Protein AF-A0A7S1JM55-F1 (afdb_monomer)

Organism: NCBI:txid1169539

Mean predicted aligned error: 9.88 Å

Nearest PDB structures (foldseek):
  7sol-assembly1_A  TM=9.385E-01  e=1.510E-07  Homo sapiens
  7pvn-assembly1_A  TM=9.687E-01  e=4.781E-07  Homo sapiens
  7pvn-assembly2_B  TM=9.391E-01  e=7.684E-07  Homo sapiens
  7pyv-assembly1_A  TM=9.071E-01  e=3.183E-07  Homo sapiens
  7pyv-assembly2_B  TM=9.071E-01  e=3.901E-07  Homo sapiens

pLDDT: mean 70.15, std 18.47, range [30.55, 93.19]

Radius of gyration: 14.97 Å; Cα contacts (8 Å, |Δi|>4): 165; chains: 1; bounding box: 36×29×42 Å

Secondary structure (DSSP, 8-state):
-------------SSS---PEEEEE--PBP-TTGGGT-TT--GGGTTSBHHHHHHHHHHHH-TT-EEEEE---SSGGGTTTS-HHHHHH-S-------SHHHHHHH--

InterPro domains:
  IPR000011 Ubiquitin/SUMO-activating enzyme E1-like [PR01849] (20-43)
  IPR000011 Ubiquitin/SUMO-activating enzyme E1-like [PR01849] (67-92)
  IPR000594 THIF-type NAD/FAD binding fold [PF00899] (20-107)
  IPR035985 Ubiquitin-activating enzyme-like [SSF69572] (20-107)
  IPR045886 ThiF/MoeB/HesA family [PTHR10953] (20-107)

Foldseek 3Di:
DFKDAADPPPDDDDDDDPADATETEAQDFDDPVCVVPPVQDDPVRGRPTPQVSNVVSVCVVPVSHHYHYYNDQPDPVCCVVCPPVNVVVGPDIDGPDPDPVSVVVVVD

Solvent-accessible surface area (backbone atoms only — not comparable to full-atom values): 6490 Å² total; per-residue (Å²): 81,46,44,25,54,29,72,60,74,76,88,69,82,87,81,80,87,70,70,39,62,27,41,35,30,22,62,49,55,34,48,78,79,46,52,83,78,41,84,79,57,53,83,89,44,52,71,37,45,44,20,53,50,48,44,52,50,51,31,73,77,36,74,76,56,43,65,48,58,39,63,55,65,89,48,85,93,33,36,90,77,61,31,72,69,53,58,71,68,47,81,41,76,42,76,70,48,89,46,71,72,64,48,57,66,76,76,107

Structure (mmCIF, N/CA/C/O backbone):
data_AF-A0A7S1JM55-F1
#
_entry.id   AF-A0A7S1JM55-F1
#
loop_
_atom_site.group_PDB
_atom_site.id
_atom_site.type_symbol
_atom_site.label_atom_id
_atom_site.label_alt_id
_atom_site.label_comp_id
_atom_site.label_asym_id
_atom_site.label_entity_id
_atom_site.label_seq_id
_atom_site.pdbx_PDB_ins_code
_atom_site.Cartn_x
_atom_site.Cartn_y
_atom_site.Cartn_z
_atom_site.occupancy
_atom_site.B_iso_or_equiv
_atom_site.auth_seq_id
_atom_site.auth_comp_id
_atom_site.auth_asym_id
_atom_site.auth_atom_id
_atom_site.pdbx_PDB_model_num
ATOM 1 N N . MET A 1 1 ? 4.598 8.250 1.469 1.00 38.66 1 MET A N 1
ATOM 2 C CA . MET A 1 1 ? 4.663 6.941 0.775 1.00 38.66 1 MET A CA 1
ATOM 3 C C . MET A 1 1 ? 3.525 6.778 -0.203 1.00 38.66 1 MET A C 1
ATOM 5 O O . MET A 1 1 ? 2.557 7.519 -0.122 1.00 38.66 1 MET A O 1
ATOM 9 N N . GLY A 1 2 ? 3.672 5.888 -1.172 1.00 43.06 2 GLY A N 1
ATOM 10 C CA . GLY A 1 2 ? 2.657 5.691 -2.187 1.00 43.06 2 GLY A CA 1
ATOM 11 C C . GLY A 1 2 ? 3.293 5.203 -3.460 1.00 43.06 2 GLY A C 1
ATOM 12 O O . GLY A 1 2 ? 4.011 5.957 -4.102 1.00 43.06 2 GLY A O 1
ATOM 13 N N . VAL A 1 3 ? 2.987 3.964 -3.822 1.00 38.34 3 VAL A N 1
ATOM 14 C CA . VAL A 1 3 ? 3.097 3.533 -5.208 1.00 38.34 3 VAL A CA 1
ATOM 15 C C . VAL A 1 3 ? 1.863 2.726 -5.555 1.00 38.34 3 VAL A C 1
ATOM 17 O O . VAL A 1 3 ? 1.582 1.705 -4.936 1.00 38.34 3 VAL A O 1
ATOM 20 N N . GLY A 1 4 ? 1.154 3.218 -6.571 1.00 38.22 4 GLY A N 1
ATOM 21 C CA . GLY A 1 4 ? 0.908 2.381 -7.739 1.00 38.22 4 GLY A CA 1
ATOM 22 C C . GLY A 1 4 ? -0.387 1.589 -7.784 1.00 38.22 4 GLY A C 1
ATOM 23 O O . GLY A 1 4 ? -0.363 0.390 -8.046 1.00 38.22 4 GLY A O 1
ATOM 24 N N . GLY A 1 5 ? -1.533 2.259 -7.669 1.00 34.56 5 GLY A N 1
ATOM 25 C CA . GLY A 1 5 ? -2.795 1.670 -8.111 1.00 34.56 5 GLY A CA 1
ATOM 26 C C . GLY A 1 5 ? -2.760 1.316 -9.603 1.00 34.56 5 GLY A C 1
ATOM 27 O O . GLY A 1 5 ? -2.862 2.194 -10.449 1.00 34.56 5 GLY A O 1
ATOM 28 N N . GLN A 1 6 ? -2.661 0.033 -9.942 1.00 35.16 6 GLN A N 1
ATOM 29 C CA . GLN A 1 6 ? -2.969 -0.478 -11.278 1.00 35.16 6 GLN A CA 1
ATOM 30 C C . GLN A 1 6 ? -4.480 -0.613 -11.462 1.00 35.16 6 GLN A C 1
ATOM 32 O O . GLN A 1 6 ? -5.107 -1.496 -10.876 1.00 35.16 6 GLN A O 1
ATOM 37 N N . VAL A 1 7 ? -5.060 0.165 -12.374 1.00 34.94 7 VAL A N 1
ATOM 38 C CA . VAL A 1 7 ? -6.372 -0.156 -12.951 1.00 34.94 7 VAL A CA 1
ATOM 39 C C . VAL A 1 7 ? -6.182 -0.482 -14.426 1.00 34.94 7 VAL A C 1
ATOM 41 O O . VAL A 1 7 ? -6.233 0.390 -15.290 1.00 34.94 7 VAL A O 1
ATOM 44 N N . LYS A 1 8 ? -6.016 -1.771 -14.756 1.00 33.50 8 LYS A N 1
ATOM 45 C CA . LYS A 1 8 ? -6.127 -2.235 -16.147 1.00 33.50 8 LYS A CA 1
ATOM 46 C C . LYS A 1 8 ? -7.600 -2.337 -16.542 1.00 33.50 8 LYS A C 1
ATOM 48 O O . LYS A 1 8 ? -8.144 -3.415 -16.744 1.00 33.50 8 LYS A O 1
ATOM 53 N N . GLY A 1 9 ? -8.250 -1.191 -16.691 1.00 31.42 9 GLY A N 1
ATOM 54 C CA . GLY A 1 9 ? -9.552 -1.082 -17.335 1.00 31.42 9 GLY A CA 1
ATOM 55 C C . GLY A 1 9 ? -9.399 -0.990 -18.850 1.00 31.42 9 GLY A C 1
ATOM 56 O O . GLY A 1 9 ? -9.786 0.022 -19.430 1.00 31.42 9 GLY A O 1
ATOM 57 N N . LYS A 1 10 ? -8.850 -2.011 -19.533 1.00 30.55 10 LYS A N 1
ATOM 58 C CA . LYS A 1 10 ? -9.032 -2.065 -20.994 1.00 30.55 10 LYS A CA 1
ATOM 59 C C . LYS A 1 10 ? -10.503 -2.374 -21.255 1.00 30.55 10 LYS A C 1
ATOM 61 O O . LYS A 1 10 ? -10.915 -3.529 -21.298 1.00 30.55 10 LYS A O 1
ATOM 66 N N . ARG A 1 11 ? -11.302 -1.320 -21.447 1.00 41.81 11 ARG A N 1
ATOM 67 C CA . ARG A 1 11 ? -12.593 -1.419 -22.126 1.00 41.81 11 ARG A CA 1
ATOM 68 C C . ARG A 1 11 ? -12.358 -2.097 -23.475 1.00 41.81 11 ARG A C 1
ATOM 70 O O . ARG A 1 11 ? -11.890 -1.462 -24.415 1.00 41.81 11 ARG A O 1
ATOM 77 N N . LYS A 1 12 ? -12.731 -3.370 -23.587 1.00 32.25 12 LYS A N 1
ATOM 78 C CA . LYS A 1 12 ? -13.326 -3.894 -24.816 1.00 32.25 12 LYS A CA 1
ATOM 79 C C . LYS A 1 12 ? -14.124 -5.160 -24.525 1.00 32.25 12 LYS A C 1
ATOM 81 O O . LYS A 1 12 ? -13.559 -6.189 -24.202 1.00 32.25 12 LYS A O 1
ATOM 86 N N . SER A 1 13 ? -15.442 -5.018 -24.686 1.00 37.28 13 SER A N 1
ATOM 87 C CA . SER A 1 13 ? -16.343 -6.003 -25.290 1.00 37.28 13 SER A CA 1
ATOM 88 C C . SER A 1 13 ? -16.254 -7.453 -24.789 1.00 37.28 13 SER A C 1
ATOM 90 O O . SER A 1 13 ? -15.384 -8.197 -25.217 1.00 37.28 13 SER A O 1
ATOM 92 N N . ARG A 1 14 ? -17.297 -7.872 -24.056 1.00 42.16 14 ARG A N 1
ATOM 93 C CA . ARG A 1 14 ? -17.815 -9.253 -23.975 1.00 42.16 14 ARG A CA 1
ATOM 94 C C . ARG A 1 14 ? -16.790 -10.346 -23.613 1.00 42.16 14 ARG A C 1
ATOM 96 O O . ARG A 1 14 ? -16.173 -10.939 -24.487 1.00 42.16 14 ARG A O 1
ATOM 103 N N . GLY A 1 15 ? -16.782 -10.732 -22.335 1.00 40.12 15 GLY A N 1
ATOM 104 C CA . GLY A 1 15 ? -16.355 -12.068 -21.900 1.00 40.12 15 GLY A CA 1
ATOM 105 C C . GLY A 1 15 ? -15.119 -12.096 -20.998 1.00 40.12 15 GLY A C 1
ATOM 106 O O . GLY A 1 15 ? -14.028 -11.769 -21.438 1.00 40.12 15 GLY A O 1
ATOM 107 N N . LYS A 1 16 ? -15.330 -12.587 -19.767 1.00 36.28 16 LYS A N 1
ATOM 108 C CA . LYS A 1 16 ? -14.353 -12.982 -18.729 1.00 36.28 16 LYS A CA 1
ATOM 109 C C . LYS A 1 16 ? -13.488 -11.858 -18.129 1.00 36.28 16 LYS A C 1
ATOM 111 O O . LYS A 1 16 ? -12.747 -11.154 -18.804 1.00 36.28 16 LYS A O 1
ATOM 116 N N . SER A 1 17 ? -13.628 -11.709 -16.812 1.00 40.00 17 SER A N 1
ATOM 117 C CA . SER A 1 17 ? -12.994 -10.717 -15.944 1.00 40.00 17 SER A CA 1
ATOM 118 C C . SER A 1 17 ? -11.468 -10.769 -16.039 1.00 40.00 17 SER A C 1
ATOM 120 O O . SER A 1 17 ? -10.818 -11.715 -15.607 1.00 40.00 17 SER A O 1
ATOM 122 N N . ASN A 1 18 ? -10.880 -9.714 -16.595 1.00 44.59 18 ASN A N 1
ATOM 123 C CA . ASN A 1 18 ? -9.442 -9.488 -16.547 1.00 44.59 18 ASN A CA 1
ATOM 124 C C . ASN A 1 18 ? -9.152 -8.697 -15.261 1.00 44.59 18 ASN A C 1
ATOM 126 O O . ASN A 1 18 ? -9.069 -7.470 -15.287 1.00 44.59 18 ASN A O 1
ATOM 130 N N . THR A 1 19 ? -9.134 -9.376 -14.110 1.00 57.78 19 THR A N 1
ATOM 131 C CA . THR A 1 19 ? -8.910 -8.738 -12.801 1.00 57.78 19 THR A CA 1
ATOM 132 C C . THR A 1 19 ? -7.510 -8.122 -12.768 1.00 57.78 19 THR A C 1
ATOM 134 O O . THR A 1 19 ? -6.515 -8.849 -12.799 1.00 57.78 19 THR A O 1
ATOM 137 N N . GLY A 1 20 ? -7.426 -6.789 -12.747 1.00 66.06 20 GLY A N 1
ATOM 138 C CA . GLY A 1 20 ? -6.164 -6.064 -12.587 1.00 66.06 20 GLY A CA 1
ATOM 139 C C . GLY A 1 20 ? -5.490 -6.387 -11.248 1.00 66.06 20 GLY A C 1
ATOM 140 O O . GLY A 1 20 ? -6.168 -6.674 -10.263 1.00 66.06 20 GLY A O 1
ATOM 141 N N . ARG A 1 21 ? -4.154 -6.368 -11.231 1.00 78.25 21 ARG A N 1
ATOM 142 C CA . ARG A 1 21 ? -3.314 -6.552 -10.037 1.00 78.25 21 ARG A CA 1
ATOM 143 C C . ARG A 1 21 ? -2.939 -5.186 -9.497 1.00 78.25 21 ARG A C 1
ATOM 145 O O . ARG A 1 21 ? -2.228 -4.495 -10.203 1.00 78.25 21 ARG A O 1
ATOM 152 N N . VAL A 1 22 ? -3.364 -4.833 -8.291 1.00 80.75 22 VAL A N 1
ATOM 153 C CA . VAL A 1 22 ? -2.981 -3.605 -7.583 1.00 80.75 22 VAL A CA 1
ATOM 154 C C . VAL A 1 22 ? -1.747 -3.883 -6.736 1.00 80.75 22 VAL A C 1
ATOM 156 O O . VAL A 1 22 ? -1.712 -4.873 -6.009 1.00 80.75 22 VAL A O 1
ATOM 159 N N . VAL A 1 23 ? -0.752 -3.005 -6.805 1.00 83.12 23 VAL A N 1
ATOM 160 C CA . VAL A 1 23 ? 0.391 -3.032 -5.893 1.00 83.12 23 VAL A CA 1
ATOM 161 C C . VAL A 1 23 ? 0.265 -1.829 -4.975 1.00 83.12 23 VAL A C 1
ATOM 163 O O . VAL A 1 23 ? -0.097 -0.745 -5.420 1.00 83.12 23 VAL A O 1
ATOM 166 N N . LEU A 1 24 ? 0.488 -2.035 -3.686 1.00 80.44 24 LEU A N 1
ATOM 167 C CA . LEU A 1 24 ? 0.442 -0.989 -2.682 1.00 80.44 24 LEU A CA 1
ATOM 168 C C . LEU A 1 24 ? 1.703 -1.092 -1.838 1.00 80.44 24 LEU A C 1
ATOM 170 O O . LEU A 1 24 ? 2.022 -2.169 -1.351 1.00 80.44 24 LEU A O 1
ATOM 174 N N . THR A 1 25 ? 2.406 0.015 -1.634 1.00 81.19 25 THR A N 1
ATOM 175 C CA . THR A 1 25 ? 3.574 0.023 -0.753 1.00 81.19 25 THR A CA 1
ATOM 176 C C . THR A 1 25 ? 3.552 1.211 0.191 1.00 81.19 25 THR A C 1
ATOM 178 O O . THR A 1 25 ? 3.296 2.346 -0.224 1.00 81.19 25 THR A O 1
ATOM 181 N N . ASP A 1 26 ? 3.782 0.922 1.468 1.00 80.12 26 ASP A N 1
ATOM 182 C CA . ASP A 1 26 ? 3.817 1.885 2.563 1.00 80.12 26 ASP A CA 1
ATOM 183 C C . ASP A 1 26 ? 4.623 1.271 3.723 1.00 80.12 26 ASP A C 1
ATOM 185 O O . ASP A 1 26 ? 4.295 0.180 4.183 1.00 80.12 26 ASP A O 1
ATOM 189 N N . MET A 1 27 ? 5.703 1.938 4.135 1.00 79.94 27 MET A N 1
ATOM 190 C CA . MET A 1 27 ? 6.575 1.561 5.258 1.00 79.94 27 MET A CA 1
ATOM 191 C C . MET A 1 27 ? 6.051 2.032 6.626 1.00 79.94 27 MET A C 1
ATOM 193 O O . MET A 1 27 ? 6.635 1.658 7.640 1.00 79.94 27 MET A O 1
ATOM 197 N N . ASP A 1 28 ? 4.983 2.836 6.695 1.00 83.50 28 ASP A N 1
ATOM 198 C CA . ASP A 1 28 ? 4.456 3.283 7.983 1.00 83.50 28 ASP A CA 1
ATOM 199 C C . ASP A 1 28 ? 3.482 2.274 8.590 1.00 83.50 28 ASP A C 1
ATOM 201 O O . ASP A 1 28 ? 2.641 1.647 7.929 1.00 83.50 28 ASP A O 1
ATOM 205 N N . CYS A 1 29 ? 3.499 2.242 9.918 1.00 87.88 29 CYS A N 1
ATOM 206 C CA . CYS A 1 29 ? 2.422 1.674 10.706 1.00 87.88 29 CYS A CA 1
ATOM 207 C C . CYS A 1 29 ? 1.278 2.680 10.897 1.00 87.88 29 CYS A C 1
ATOM 209 O O . CYS A 1 29 ? 1.453 3.897 10.849 1.00 87.88 29 CYS A O 1
ATOM 211 N N . ILE A 1 30 ? 0.079 2.160 11.133 1.00 87.50 30 ILE A N 1
ATOM 212 C CA . ILE A 1 30 ? -1.110 2.954 11.428 1.00 87.50 30 ILE A CA 1
ATOM 213 C C . ILE A 1 30 ? -0.976 3.564 12.817 1.00 87.50 30 ILE A C 1
ATOM 215 O O . ILE A 1 30 ? -0.790 2.860 13.811 1.00 87.50 30 ILE A O 1
ATOM 219 N N . GLU A 1 31 ? -1.172 4.873 12.895 1.00 86.56 31 GLU A N 1
ATOM 220 C CA . GLU A 1 31 ? -1.225 5.615 14.144 1.00 86.56 31 GLU A CA 1
ATOM 221 C C . GLU A 1 31 ? -2.629 6.152 14.421 1.00 86.56 31 GLU A C 1
ATOM 223 O O . GLU A 1 31 ? -3.433 6.401 13.520 1.00 86.56 31 GLU A O 1
ATOM 228 N N . ARG A 1 32 ? -2.913 6.431 15.698 1.00 89.19 32 ARG A N 1
ATOM 229 C CA . ARG A 1 32 ? -4.181 7.048 16.122 1.00 89.19 32 ARG A CA 1
ATOM 230 C C . ARG A 1 32 ? -4.452 8.376 15.398 1.00 89.19 32 ARG A C 1
ATOM 232 O O . ARG A 1 32 ? -5.599 8.675 15.077 1.00 89.19 32 ARG A O 1
ATOM 239 N N . SER A 1 33 ? -3.404 9.150 15.107 1.00 85.31 33 SER A N 1
ATOM 240 C CA . SER A 1 33 ? -3.468 10.408 14.350 1.00 85.31 33 SER A CA 1
ATOM 241 C C . SER A 1 33 ? -4.039 10.210 12.934 1.00 85.31 33 SER A C 1
ATOM 243 O O . SER A 1 33 ? -4.791 11.060 12.443 1.00 85.31 33 SER A O 1
ATOM 245 N N . ASN A 1 34 ? -3.757 9.063 12.303 1.00 83.75 34 ASN A N 1
ATOM 246 C CA . ASN A 1 34 ? -4.191 8.734 10.948 1.00 83.75 34 ASN A CA 1
ATOM 247 C C . ASN A 1 34 ? -5.698 8.457 10.856 1.00 83.75 34 ASN A C 1
ATOM 249 O O . ASN A 1 34 ? -6.314 8.790 9.843 1.00 83.75 34 ASN A O 1
ATOM 253 N N . LEU A 1 35 ? -6.316 7.934 11.920 1.00 83.75 35 LEU A N 1
ATOM 254 C CA . LEU A 1 35 ? -7.737 7.554 11.941 1.00 83.75 35 LEU A CA 1
ATOM 255 C C . LEU A 1 35 ? -8.687 8.729 11.670 1.00 83.75 35 LEU A C 1
ATOM 257 O O . LEU A 1 35 ? -9.788 8.539 11.163 1.00 83.75 35 LEU A O 1
ATOM 261 N N . SER A 1 36 ? -8.250 9.956 11.968 1.00 81.50 36 SER A N 1
ATOM 262 C CA . SER A 1 36 ? -9.033 11.173 11.726 1.00 81.50 36 SER A CA 1
ATOM 263 C C . SER A 1 36 ? -9.188 11.533 10.241 1.00 81.50 36 SER A C 1
ATOM 265 O O . SER A 1 36 ? -10.093 12.287 9.888 1.00 81.50 36 SER A O 1
ATOM 267 N N . ARG A 1 37 ? -8.307 11.024 9.366 1.00 77.50 37 ARG A N 1
ATOM 268 C CA . ARG A 1 37 ? -8.227 11.408 7.940 1.00 77.50 37 ARG A CA 1
ATOM 269 C C . ARG A 1 37 ? -8.242 10.210 6.988 1.00 77.50 37 ARG A C 1
ATOM 271 O O . ARG A 1 37 ? -8.577 10.373 5.819 1.00 77.50 37 ARG A O 1
ATOM 278 N N . GLN A 1 38 ? -7.887 9.017 7.465 1.00 80.12 38 GLN A N 1
ATOM 279 C CA . GLN A 1 38 ? -7.749 7.800 6.665 1.00 80.12 38 GLN A CA 1
ATOM 280 C C . GLN A 1 38 ? -8.858 6.807 7.033 1.00 80.12 38 GLN A C 1
ATOM 282 O O . GLN A 1 38 ? -8.723 5.986 7.937 1.00 80.12 38 GLN A O 1
ATOM 287 N N . LEU A 1 39 ? -9.974 6.887 6.301 1.00 80.06 39 LEU A N 1
ATOM 288 C CA . LEU A 1 39 ? -11.220 6.152 6.579 1.00 80.06 39 LEU A CA 1
ATOM 289 C C . LEU A 1 39 ? -11.099 4.620 6.497 1.00 80.06 39 LEU A C 1
ATOM 291 O O . LEU A 1 39 ? -11.996 3.907 6.954 1.00 80.06 39 LEU A O 1
ATOM 295 N N . LEU A 1 40 ? -10.022 4.109 5.896 1.00 78.94 40 LEU A N 1
ATOM 296 C CA . LEU A 1 40 ? -9.783 2.673 5.738 1.00 78.94 40 LEU A CA 1
ATOM 297 C C . LEU A 1 40 ? -9.347 1.993 7.041 1.00 78.94 40 LEU A C 1
ATOM 299 O O . LEU A 1 40 ? -9.490 0.780 7.147 1.00 78.94 40 LEU A O 1
ATOM 303 N N . PHE A 1 41 ? -8.858 2.747 8.026 1.00 85.50 41 PHE A N 1
ATOM 304 C CA . PHE A 1 41 ? -8.254 2.191 9.236 1.00 85.50 41 PHE A CA 1
ATOM 305 C C . PHE A 1 41 ? -9.194 2.256 10.444 1.00 85.50 41 PHE A C 1
ATOM 307 O O . PHE A 1 41 ? -10.107 3.089 10.511 1.00 85.50 41 PHE A O 1
ATOM 314 N N . ARG A 1 42 ? -9.005 1.339 11.395 1.00 89.38 42 ARG A N 1
ATOM 315 C CA . ARG A 1 42 ? -9.732 1.285 12.672 1.00 89.38 42 ARG A CA 1
ATOM 316 C C . ARG A 1 42 ? -8.757 1.380 13.841 1.00 89.38 42 ARG A C 1
ATOM 318 O O . ARG A 1 42 ? -7.562 1.158 13.683 1.00 89.38 42 ARG A O 1
ATOM 325 N N . GLU A 1 43 ? -9.264 1.672 15.040 1.00 92.06 43 GLU A N 1
ATOM 326 C CA . GLU A 1 43 ? -8.430 1.662 16.255 1.00 92.06 43 GLU A CA 1
ATOM 327 C C . GLU A 1 43 ? -7.762 0.302 16.499 1.00 92.06 43 GLU A C 1
ATOM 329 O O . GLU A 1 43 ? -6.640 0.256 16.994 1.00 92.06 43 GLU A O 1
ATOM 334 N N . SER A 1 44 ? -8.409 -0.795 16.092 1.00 93.19 44 SER A N 1
ATOM 335 C CA . SER A 1 44 ? -7.849 -2.149 16.156 1.00 93.19 44 SER A CA 1
ATOM 336 C C . SER A 1 44 ? -6.645 -2.367 15.239 1.00 93.19 44 SER A C 1
ATOM 338 O O . SER A 1 44 ? -5.917 -3.337 15.423 1.00 93.19 44 SER A O 1
ATOM 340 N N . ASP A 1 45 ? -6.442 -1.495 14.251 1.00 90.88 45 ASP A N 1
ATOM 341 C CA . ASP A 1 45 ? -5.351 -1.612 13.288 1.00 90.88 45 ASP A CA 1
ATOM 342 C C . ASP A 1 45 ? -4.107 -0.811 13.688 1.00 90.88 45 ASP A C 1
ATOM 344 O O . ASP A 1 45 ? -3.091 -0.883 13.000 1.00 90.88 45 ASP A O 1
ATOM 348 N N . ILE A 1 46 ? -4.160 -0.058 14.793 1.00 92.12 46 ILE A N 1
ATOM 349 C CA . ILE A 1 46 ? -3.024 0.736 15.276 1.00 92.12 46 ILE A CA 1
ATOM 350 C C . ILE A 1 46 ? -1.805 -0.173 15.495 1.00 92.12 46 ILE A C 1
ATOM 352 O O . ILE A 1 46 ? -1.891 -1.212 16.146 1.00 92.12 46 ILE A O 1
ATOM 356 N N . GLY A 1 47 ? -0.658 0.241 14.953 1.00 90.62 47 GLY A N 1
ATOM 357 C CA . GLY A 1 47 ? 0.601 -0.505 14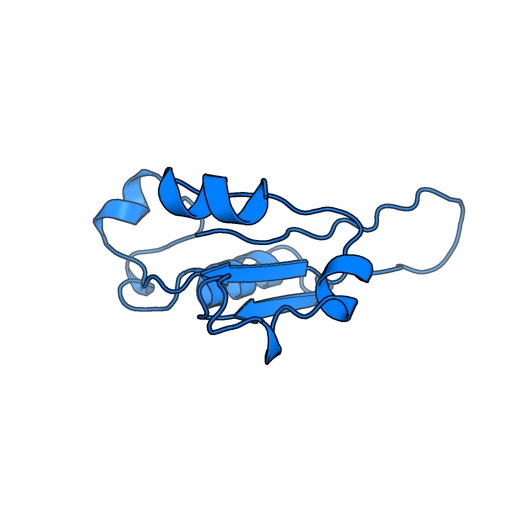.996 1.00 90.62 47 GLY A CA 1
ATOM 358 C C . GLY A 1 47 ? 0.781 -1.524 13.866 1.00 90.62 47 GLY A C 1
ATOM 359 O O . GLY A 1 47 ? 1.881 -2.044 13.707 1.00 90.62 47 GLY A O 1
ATOM 360 N N . ARG A 1 48 ? -0.252 -1.789 13.054 1.00 92.12 48 ARG A N 1
ATOM 361 C CA . ARG A 1 48 ? -0.144 -2.622 11.844 1.00 92.12 48 ARG A CA 1
ATOM 362 C C . ARG A 1 48 ? 0.303 -1.779 10.652 1.00 92.12 48 ARG A C 1
ATOM 364 O O . ARG A 1 48 ? 0.047 -0.579 10.607 1.00 92.12 48 ARG A O 1
ATOM 371 N N . LEU A 1 49 ? 0.912 -2.417 9.658 1.00 89.56 49 LEU A N 1
ATOM 372 C CA . LEU A 1 49 ? 1.353 -1.758 8.427 1.00 89.56 49 LEU A CA 1
ATOM 373 C C . LEU A 1 49 ? 0.165 -1.226 7.620 1.00 89.56 49 LEU A C 1
ATOM 375 O O . LEU A 1 49 ? -0.777 -1.972 7.322 1.00 89.56 49 LEU A O 1
ATOM 379 N N . LYS A 1 50 ? 0.235 0.048 7.216 1.00 87.56 50 LYS A N 1
ATOM 380 C CA . LYS A 1 50 ? -0.820 0.717 6.436 1.00 87.56 50 LYS A CA 1
ATOM 381 C C . LYS A 1 50 ? -1.126 -0.033 5.141 1.00 87.56 50 LYS A C 1
ATOM 383 O O . LYS A 1 50 ? -2.296 -0.234 4.813 1.00 87.56 50 LYS A O 1
ATOM 388 N N . SER A 1 51 ? -0.091 -0.480 4.426 1.00 86.44 51 SER A N 1
ATOM 389 C CA . SER A 1 51 ? -0.225 -1.191 3.149 1.00 86.44 51 SER A CA 1
ATOM 390 C C . SER A 1 51 ? -0.990 -2.511 3.292 1.00 86.44 51 SER A C 1
ATOM 392 O O . SER A 1 51 ? -1.919 -2.785 2.529 1.00 86.44 51 SER A O 1
ATOM 394 N N . HIS A 1 52 ? -0.664 -3.310 4.307 1.00 89.62 52 HIS A N 1
ATOM 395 C CA . HIS A 1 52 ? -1.321 -4.592 4.554 1.00 89.62 52 HIS A CA 1
ATOM 396 C C . HIS A 1 52 ? -2.789 -4.419 4.937 1.00 89.62 52 HIS A C 1
ATOM 398 O O . HIS A 1 52 ? -3.658 -5.066 4.347 1.00 89.62 52 HIS A O 1
ATOM 404 N N . VAL A 1 53 ? -3.083 -3.508 5.867 1.00 90.75 53 VAL A N 1
ATOM 405 C CA . VAL A 1 53 ? -4.461 -3.260 6.3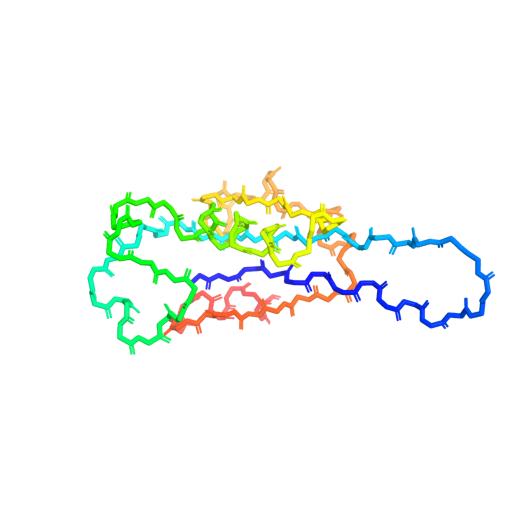13 1.00 90.75 53 VAL A CA 1
ATOM 406 C C . VAL A 1 53 ? -5.306 -2.669 5.187 1.00 90.75 53 VAL A C 1
ATOM 408 O O . VAL A 1 53 ? -6.444 -3.087 4.988 1.00 90.75 53 VAL A O 1
ATOM 411 N N . ALA A 1 54 ? -4.756 -1.755 4.385 1.00 85.50 54 ALA A N 1
ATOM 412 C CA . ALA A 1 54 ? -5.460 -1.220 3.223 1.00 85.50 54 ALA A CA 1
ATOM 413 C C . ALA A 1 54 ? -5.776 -2.318 2.191 1.00 85.50 54 ALA A C 1
ATOM 415 O O . ALA A 1 54 ? -6.875 -2.344 1.633 1.00 85.50 54 ALA A O 1
ATOM 416 N N . ALA A 1 55 ? -4.855 -3.261 1.972 1.00 87.81 55 ALA A N 1
ATOM 417 C CA . ALA A 1 55 ? -5.086 -4.399 1.089 1.00 87.81 55 ALA A CA 1
ATOM 418 C C . ALA A 1 55 ? -6.146 -5.372 1.640 1.00 87.81 55 ALA A C 1
ATOM 420 O O . ALA A 1 55 ? -6.964 -5.890 0.880 1.00 87.81 55 ALA A O 1
ATOM 421 N N . GLU A 1 56 ? -6.171 -5.624 2.950 1.00 89.88 56 GLU A N 1
ATOM 422 C CA . GLU A 1 56 ? -7.233 -6.400 3.610 1.00 89.88 56 GLU A CA 1
ATOM 423 C C . GLU A 1 56 ? -8.602 -5.713 3.500 1.00 89.88 56 GLU A C 1
ATOM 425 O O . GLU A 1 56 ? -9.592 -6.348 3.122 1.00 89.88 56 GLU A O 1
ATOM 430 N N . ALA A 1 57 ? -8.658 -4.404 3.754 1.00 86.44 57 ALA A N 1
ATOM 431 C CA . ALA A 1 57 ? -9.880 -3.616 3.647 1.00 86.44 57 ALA A CA 1
ATOM 432 C C . ALA A 1 57 ? -10.433 -3.631 2.213 1.00 86.44 57 ALA A C 1
ATOM 434 O O . ALA A 1 57 ? -11.620 -3.877 1.997 1.00 86.44 57 ALA A O 1
ATOM 435 N N . ALA A 1 58 ? -9.570 -3.445 1.213 1.00 84.31 58 ALA A N 1
ATOM 436 C CA . ALA A 1 58 ? -9.968 -3.485 -0.189 1.00 84.31 58 ALA A CA 1
ATOM 437 C C . ALA A 1 58 ? -10.421 -4.888 -0.637 1.00 84.31 58 ALA A C 1
ATOM 439 O O . ALA A 1 58 ?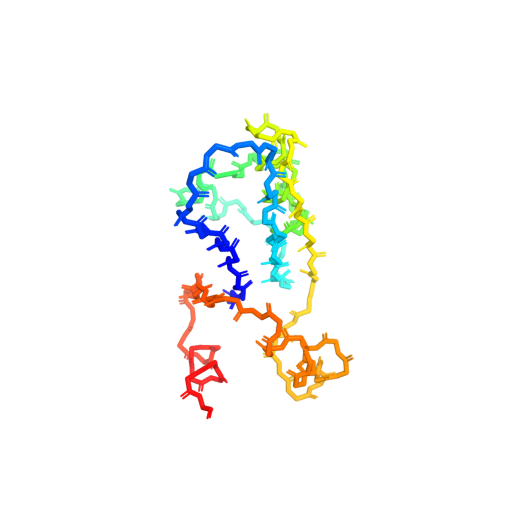 -11.414 -4.997 -1.359 1.00 84.31 58 ALA A O 1
ATOM 440 N N . ARG A 1 59 ? -9.780 -5.963 -0.153 1.00 85.50 59 ARG A N 1
ATOM 441 C CA . ARG A 1 59 ? -10.239 -7.349 -0.378 1.00 85.50 59 ARG A CA 1
ATOM 442 C C . ARG A 1 59 ? -11.589 -7.645 0.268 1.00 85.50 59 ARG A C 1
ATOM 444 O O . ARG A 1 59 ? -12.370 -8.409 -0.287 1.00 85.50 59 ARG A O 1
ATOM 451 N N . THR A 1 60 ? -11.887 -7.022 1.405 1.00 85.38 60 THR A N 1
ATOM 452 C CA . THR A 1 60 ? -13.206 -7.136 2.048 1.00 85.38 60 THR A CA 1
ATOM 453 C C . THR A 1 60 ? -14.303 -6.502 1.187 1.00 85.38 60 THR A C 1
ATOM 455 O O . THR A 1 60 ? -15.416 -7.016 1.130 1.00 85.38 60 THR A O 1
ATOM 458 N N . ILE A 1 61 ? -13.988 -5.411 0.479 1.00 81.12 61 ILE A N 1
ATOM 459 C CA . ILE A 1 61 ? -14.920 -4.733 -0.437 1.00 81.12 61 ILE A CA 1
ATOM 460 C C . ILE A 1 61 ? -15.068 -5.510 -1.753 1.00 81.12 61 ILE A C 1
ATOM 462 O O . ILE A 1 61 ? -16.175 -5.648 -2.269 1.00 81.12 61 ILE A O 1
ATOM 466 N N . ASN A 1 62 ? -13.962 -6.007 -2.311 1.00 80.12 62 ASN A N 1
ATOM 467 C CA . ASN A 1 62 ? -13.954 -6.805 -3.531 1.00 80.12 62 ASN A CA 1
ATOM 468 C C . ASN A 1 62 ? -12.975 -7.989 -3.403 1.00 80.12 62 ASN A C 1
ATOM 470 O O . ASN A 1 62 ? -11.779 -7.821 -3.662 1.00 80.12 62 ASN A O 1
ATOM 474 N N . PRO A 1 63 ? -13.475 -9.194 -3.077 1.00 83.62 63 PRO A N 1
ATOM 475 C CA . PRO A 1 63 ? -12.641 -10.385 -2.923 1.00 83.62 63 PRO A CA 1
ATOM 476 C C . PRO A 1 63 ? -11.922 -10.828 -4.204 1.00 83.62 63 PRO A C 1
ATOM 478 O O . PRO A 1 63 ? -10.909 -11.517 -4.128 1.00 83.62 63 PRO A O 1
ATOM 481 N N . GLU A 1 64 ? -12.413 -10.434 -5.384 1.00 82.25 64 GLU A N 1
ATOM 482 C CA . GLU A 1 64 ? -11.763 -10.746 -6.6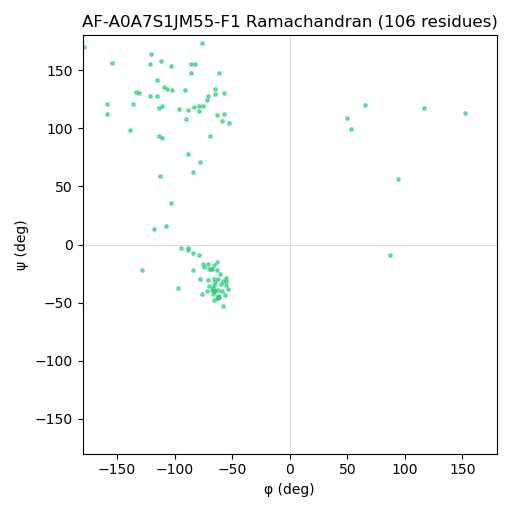65 1.00 82.25 64 GLU A CA 1
ATOM 483 C C . GLU A 1 64 ? -10.563 -9.828 -6.958 1.00 82.25 64 GLU A C 1
ATOM 485 O O . GLU A 1 64 ? -9.813 -10.057 -7.913 1.00 82.25 64 GLU A O 1
ATOM 490 N N . MET A 1 65 ? -10.368 -8.773 -6.157 1.00 77.75 65 MET A N 1
ATOM 491 C C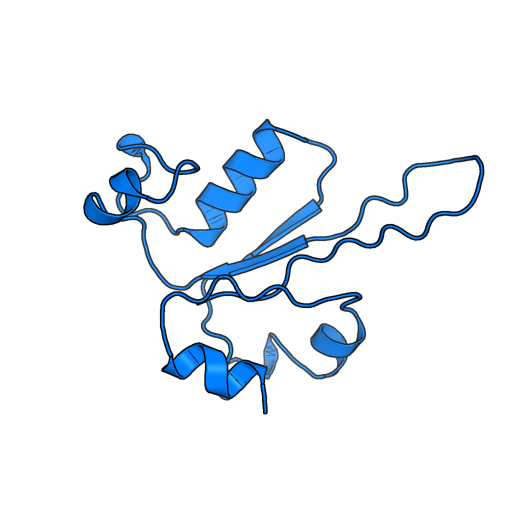A . MET A 1 65 ? -9.257 -7.848 -6.326 1.00 77.75 65 MET A CA 1
ATOM 492 C C . MET A 1 65 ? -7.940 -8.508 -5.908 1.00 77.75 65 MET A C 1
ATOM 494 O O . MET A 1 65 ? -7.763 -8.957 -4.775 1.00 77.75 65 MET A O 1
ATOM 498 N N . ARG A 1 66 ? -6.973 -8.525 -6.827 1.00 82.38 66 ARG A N 1
ATOM 499 C CA . ARG A 1 66 ? -5.617 -9.010 -6.555 1.00 82.38 66 ARG A CA 1
ATOM 500 C C . ARG A 1 66 ? -4.771 -7.845 -6.070 1.00 82.38 66 ARG A C 1
ATOM 502 O O . ARG A 1 66 ? -4.453 -6.970 -6.868 1.00 82.38 66 ARG A O 1
ATOM 509 N N . ILE A 1 67 ? -4.442 -7.834 -4.781 1.00 83.88 67 ILE A N 1
ATOM 510 C CA . ILE A 1 67 ? -3.656 -6.766 -4.153 1.00 83.88 67 ILE A CA 1
ATOM 511 C C . ILE A 1 67 ? -2.391 -7.348 -3.538 1.00 83.88 67 ILE A C 1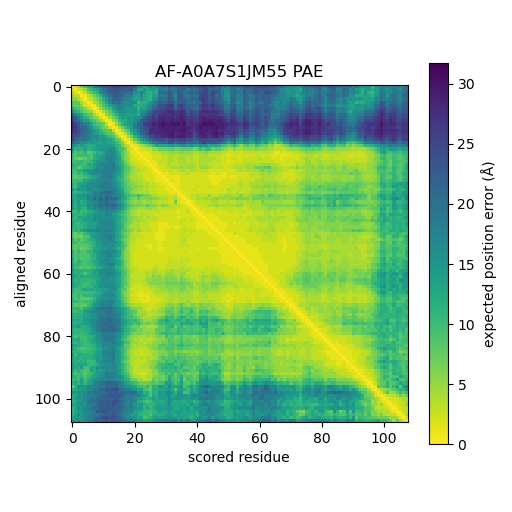
ATOM 513 O O . ILE A 1 67 ? -2.466 -8.276 -2.727 1.00 83.88 67 ILE A O 1
ATOM 517 N N . GLU A 1 68 ? -1.252 -6.771 -3.884 1.00 85.88 68 GLU A N 1
ATOM 518 C CA . GLU A 1 68 ? 0.037 -7.070 -3.269 1.00 85.88 68 GLU A CA 1
ATOM 519 C C . GLU A 1 68 ? 0.490 -5.868 -2.454 1.00 85.88 68 GLU A C 1
ATOM 521 O O . GLU A 1 68 ? 0.612 -4.764 -2.982 1.00 85.88 68 GLU A O 1
ATOM 526 N N . ALA A 1 69 ? 0.660 -6.088 -1.152 1.00 85.81 69 ALA A N 1
ATOM 527 C CA . ALA A 1 69 ? 1.091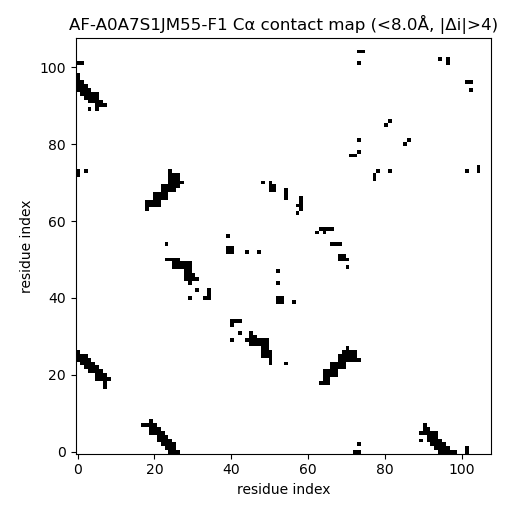 -5.074 -0.206 1.00 85.81 69 ALA A CA 1
ATOM 528 C C . ALA A 1 69 ? 2.574 -5.276 0.107 1.00 85.81 69 ALA A C 1
ATOM 530 O O . ALA A 1 69 ? 2.987 -6.397 0.397 1.00 85.81 69 ALA A O 1
ATOM 531 N N . TYR A 1 70 ? 3.336 -4.192 0.061 1.00 85.25 70 TYR A N 1
ATOM 532 C CA . TYR A 1 70 ? 4.740 -4.135 0.439 1.00 85.25 70 TYR A CA 1
ATOM 533 C C . TYR A 1 70 ? 4.942 -3.112 1.559 1.00 85.25 70 TYR A C 1
ATOM 535 O O . TYR A 1 70 ? 4.166 -2.165 1.727 1.00 85.25 70 TYR A O 1
ATOM 543 N N . GLU A 1 71 ? 6.010 -3.305 2.320 1.00 83.62 71 GLU A N 1
ATOM 544 C CA . GLU A 1 71 ? 6.421 -2.455 3.446 1.00 83.62 71 GLU A CA 1
ATOM 545 C C . GLU A 1 71 ? 7.667 -1.617 3.121 1.00 83.62 71 GLU A C 1
ATOM 547 O O . GLU A 1 71 ? 8.334 -1.080 4.000 1.00 83.62 71 GLU A O 1
ATOM 552 N N . HIS A 1 72 ? 8.003 -1.509 1.836 1.00 78.88 72 HIS A N 1
ATOM 553 C CA . HIS A 1 72 ? 9.263 -0.941 1.380 1.00 78.88 72 HIS A CA 1
ATOM 554 C C . HIS A 1 72 ? 9.074 0.450 0.773 1.00 78.88 72 HIS A C 1
ATOM 556 O O . HIS A 1 72 ? 8.205 0.677 -0.076 1.00 78.88 72 HIS A O 1
ATOM 562 N N . ARG A 1 73 ? 9.931 1.398 1.168 1.00 72.38 73 ARG A N 1
ATOM 563 C CA . ARG A 1 73 ? 10.017 2.697 0.495 1.00 72.38 73 ARG A CA 1
ATOM 564 C C . ARG A 1 73 ? 10.514 2.483 -0.922 1.00 72.38 73 ARG A C 1
ATOM 566 O O . ARG A 1 73 ? 11.505 1.796 -1.120 1.00 72.38 73 ARG A O 1
ATOM 573 N N . VAL A 1 74 ? 9.872 3.119 -1.888 1.00 68.75 74 VAL A N 1
ATOM 574 C CA . VAL A 1 74 ? 10.384 3.164 -3.258 1.00 68.75 74 VAL A CA 1
ATOM 575 C C . VAL A 1 74 ? 11.548 4.145 -3.311 1.00 68.75 74 VAL A C 1
ATOM 577 O O . VAL A 1 74 ? 11.404 5.301 -2.908 1.00 68.75 74 VAL A O 1
ATOM 580 N N . GLY A 1 75 ? 12.716 3.628 -3.681 1.00 70.25 75 GLY A N 1
ATOM 581 C CA . GLY A 1 75 ? 14.011 4.279 -3.527 1.00 70.25 75 GLY A CA 1
ATOM 582 C C . GLY A 1 75 ? 15.130 3.408 -4.099 1.00 70.25 75 GLY A C 1
ATOM 583 O O . GLY A 1 75 ? 14.919 2.226 -4.360 1.00 70.25 75 GLY A O 1
ATOM 584 N N . GLY A 1 76 ? 16.341 3.962 -4.216 1.00 72.19 76 GLY A N 1
ATOM 585 C CA . GLY A 1 76 ? 17.501 3.221 -4.738 1.00 72.19 76 GLY A CA 1
ATOM 586 C C . GLY A 1 76 ? 17.796 1.917 -3.979 1.00 72.19 76 GLY A C 1
ATOM 587 O O . GLY A 1 76 ? 18.209 0.926 -4.568 1.00 72.19 76 GLY A O 1
ATOM 588 N N . GLU A 1 77 ? 17.504 1.865 -2.676 1.00 71.62 77 GLU A N 1
ATOM 589 C CA . GLU A 1 77 ? 17.692 0.663 -1.845 1.00 71.62 77 GLU A CA 1
ATOM 590 C C . GLU A 1 77 ? 16.747 -0.495 -2.218 1.00 71.62 77 GLU A C 1
ATOM 592 O O . GLU A 1 77 ? 17.025 -1.657 -1.917 1.00 71.62 77 GLU A O 1
ATOM 597 N N . THR A 1 78 ? 15.633 -0.202 -2.891 1.00 74.75 78 THR A N 1
ATOM 598 C CA . THR A 1 78 ? 14.568 -1.160 -3.219 1.00 74.75 78 THR A CA 1
ATOM 599 C C . THR A 1 78 ? 14.383 -1.342 -4.722 1.00 74.75 78 THR A C 1
ATOM 601 O O . THR A 1 78 ? 13.426 -1.987 -5.141 1.00 74.75 78 THR A O 1
ATOM 604 N N . GLU A 1 79 ? 15.329 -0.872 -5.544 1.00 75.25 79 GLU A N 1
ATOM 605 C CA . GLU A 1 79 ? 15.346 -1.087 -7.003 1.00 75.25 79 GLU A CA 1
ATOM 606 C C . GLU A 1 79 ? 15.282 -2.567 -7.390 1.00 75.25 79 GLU A C 1
ATOM 608 O O . GLU A 1 79 ? 14.734 -2.916 -8.425 1.00 75.25 79 GLU A O 1
ATOM 613 N N . HIS A 1 80 ? 15.789 -3.464 -6.543 1.00 77.44 80 HIS A N 1
ATOM 614 C CA . HIS A 1 80 ? 15.685 -4.906 -6.766 1.00 77.44 80 HIS A CA 1
ATOM 615 C C . HIS A 1 80 ? 14.244 -5.444 -6.638 1.00 77.44 80 HIS A C 1
ATOM 617 O O . HIS A 1 80 ? 13.951 -6.523 -7.148 1.00 77.44 80 HIS A O 1
ATOM 623 N N . LEU A 1 81 ? 13.356 -4.721 -5.944 1.00 73.69 81 LEU A N 1
ATOM 624 C CA . LEU A 1 81 ? 11.925 -5.027 -5.813 1.00 73.69 81 LEU A CA 1
ATOM 625 C C . LEU A 1 81 ? 11.082 -4.236 -6.818 1.00 73.69 81 LEU A C 1
ATOM 627 O O . LEU A 1 81 ? 10.093 -4.753 -7.337 1.00 73.69 81 LEU A O 1
ATOM 631 N N . PHE A 1 82 ? 11.473 -2.988 -7.073 1.00 77.12 82 PHE A N 1
ATOM 632 C CA . PHE A 1 82 ? 10.819 -2.059 -7.989 1.00 77.12 82 PHE A CA 1
ATOM 633 C C . PHE A 1 82 ? 11.735 -1.786 -9.186 1.00 77.12 82 PHE A C 1
ATOM 635 O O . PHE A 1 82 ? 12.145 -0.650 -9.424 1.00 77.12 82 PHE A O 1
ATOM 642 N N . ASP A 1 83 ? 12.085 -2.856 -9.899 1.00 78.38 83 ASP A N 1
ATOM 643 C CA . ASP A 1 83 ? 12.971 -2.811 -11.061 1.00 78.38 83 ASP A CA 1
ATOM 644 C C . ASP A 1 83 ? 12.256 -2.259 -12.306 1.00 78.38 83 ASP A C 1
ATOM 646 O O . ASP A 1 83 ? 11.044 -2.034 -12.322 1.00 78.38 83 ASP A O 1
ATOM 650 N N . GLU A 1 84 ? 12.999 -2.049 -13.393 1.00 77.44 84 GLU A N 1
ATOM 651 C CA . GLU A 1 84 ? 12.443 -1.559 -14.662 1.00 77.44 84 GLU A CA 1
ATOM 652 C C . GLU A 1 84 ? 11.265 -2.422 -15.148 1.00 77.44 84 GLU A C 1
ATOM 654 O O . GLU A 1 84 ? 10.239 -1.900 -15.580 1.00 77.44 84 GLU A O 1
ATOM 659 N N . ARG A 1 85 ? 11.346 -3.748 -14.972 1.00 78.88 85 ARG A N 1
ATOM 660 C CA . ARG A 1 85 ? 10.274 -4.680 -15.357 1.00 78.88 85 ARG A CA 1
ATOM 661 C C . ARG A 1 85 ? 9.008 -4.465 -14.541 1.00 78.88 85 ARG A C 1
ATOM 663 O O . ARG A 1 85 ? 7.905 -4.563 -15.086 1.00 78.88 85 ARG A O 1
ATOM 670 N N . PHE A 1 86 ? 9.143 -4.202 -13.242 1.00 80.25 86 PHE A N 1
ATOM 671 C CA . PHE A 1 86 ? 8.024 -3.832 -12.391 1.00 80.25 86 PHE A CA 1
ATOM 672 C C . PHE A 1 86 ? 7.344 -2.581 -12.944 1.00 80.25 86 PHE A C 1
ATOM 674 O O . PHE A 1 86 ? 6.143 -2.639 -13.213 1.00 80.25 86 PHE A O 1
ATOM 681 N N . TRP A 1 87 ? 8.097 -1.506 -13.191 1.00 75.25 87 TRP A N 1
ATOM 682 C CA . TRP A 1 87 ? 7.559 -0.240 -13.697 1.00 75.25 87 TRP A CA 1
ATOM 683 C C . TRP A 1 87 ? 6.909 -0.374 -15.076 1.00 75.25 87 TRP A C 1
ATOM 685 O O . TRP A 1 87 ? 5.789 0.097 -15.265 1.00 75.25 87 TRP A O 1
ATOM 695 N N . GLU A 1 88 ? 7.536 -1.091 -16.009 1.00 78.19 88 GLU A N 1
ATOM 696 C CA . GLU A 1 88 ? 6.975 -1.374 -17.338 1.00 78.19 88 GLU A CA 1
ATOM 697 C C . GLU A 1 88 ? 5.681 -2.196 -17.276 1.00 78.19 88 GLU A C 1
ATOM 699 O O . GLU A 1 88 ? 4.799 -2.069 -18.133 1.00 78.19 88 GLU A O 1
ATOM 704 N N . SER A 1 89 ? 5.532 -3.046 -16.255 1.00 74.06 89 SER A N 1
ATOM 705 C CA . SER A 1 89 ? 4.312 -3.832 -16.061 1.00 74.06 89 SER A CA 1
ATOM 706 C C . SER A 1 89 ? 3.120 -2.978 -15.615 1.00 74.06 89 SER A C 1
ATOM 708 O O . SER A 1 89 ? 1.968 -3.421 -15.733 1.00 74.06 89 SER A O 1
ATOM 710 N N . LEU A 1 90 ? 3.373 -1.755 -15.130 1.00 71.19 90 LEU A N 1
ATOM 711 C CA . LEU A 1 90 ? 2.348 -0.870 -14.612 1.00 71.19 90 LEU A CA 1
ATOM 712 C C . LEU A 1 90 ? 1.645 -0.082 -15.737 1.00 71.19 90 LEU A C 1
ATOM 714 O O . LEU A 1 90 ? 2.207 0.790 -16.378 1.00 71.19 90 LEU A O 1
ATOM 718 N N . ALA A 1 91 ? 0.335 -0.287 -15.893 1.00 68.69 91 ALA A N 1
ATOM 719 C CA . ALA A 1 91 ? -0.572 0.602 -16.622 1.00 68.69 91 ALA A CA 1
ATOM 720 C C . ALA A 1 91 ? -0.640 2.057 -16.099 1.00 68.69 91 ALA A C 1
ATOM 722 O O . ALA A 1 91 ? -0.768 2.980 -16.898 1.00 68.69 91 ALA A O 1
ATOM 723 N N . CYS A 1 92 ? -0.631 2.274 -14.781 1.00 63.59 92 CYS A N 1
ATOM 724 C CA . CYS A 1 92 ? -0.599 3.595 -14.163 1.00 63.59 92 CYS A CA 1
ATOM 725 C C . CYS A 1 92 ? 0.023 3.542 -12.762 1.00 63.59 92 CYS A C 1
ATOM 727 O O . CYS A 1 92 ? -0.012 2.504 -12.092 1.00 63.59 92 CYS A O 1
ATOM 729 N N . VAL A 1 93 ? 0.547 4.685 -12.319 1.00 67.38 93 VAL A N 1
ATOM 730 C CA . VAL A 1 93 ? 1.049 4.901 -10.962 1.00 67.38 93 VAL A CA 1
ATOM 731 C C . VAL A 1 93 ? 0.177 5.960 -10.295 1.00 67.38 93 VAL A C 1
ATOM 733 O O . VAL A 1 93 ? -0.055 7.028 -10.858 1.00 67.38 93 VAL A O 1
ATOM 736 N N . CYS A 1 94 ? -0.336 5.660 -9.102 1.00 65.19 94 CYS A N 1
ATOM 737 C CA . CYS A 1 94 ? -1.069 6.624 -8.286 1.00 65.19 94 CYS A CA 1
ATOM 738 C C . CYS A 1 94 ? -0.265 6.923 -7.027 1.00 65.19 94 CYS A C 1
ATOM 740 O O . CYS A 1 94 ? -0.046 6.032 -6.205 1.00 65.19 94 CYS A O 1
ATOM 742 N N . ASN A 1 95 ? 0.140 8.180 -6.880 1.00 61.31 95 ASN A N 1
ATOM 743 C CA . ASN A 1 95 ? 0.842 8.658 -5.702 1.00 61.31 95 ASN A CA 1
ATOM 744 C C . ASN A 1 95 ? -0.175 9.118 -4.654 1.00 61.31 95 ASN A C 1
ATOM 746 O O . ASN A 1 95 ? -0.902 10.084 -4.868 1.00 61.31 95 ASN A O 1
ATOM 750 N N . ALA A 1 96 ? -0.209 8.431 -3.512 1.00 64.06 96 ALA A N 1
ATOM 751 C CA . ALA A 1 96 ? -0.964 8.827 -2.318 1.00 64.06 96 ALA A CA 1
ATOM 752 C C . ALA A 1 96 ? -0.030 9.432 -1.250 1.00 64.06 96 ALA A C 1
ATOM 754 O O . ALA A 1 96 ? -0.190 9.205 -0.055 1.00 64.06 96 ALA A O 1
ATOM 755 N N . LEU A 1 97 ? 0.982 10.167 -1.719 1.00 55.66 97 LEU A N 1
ATOM 756 C CA . LEU A 1 97 ? 2.073 10.722 -0.926 1.00 55.66 97 LEU A CA 1
ATOM 757 C C . LEU A 1 97 ? 1.597 11.983 -0.197 1.00 55.66 97 LEU A C 1
ATOM 759 O O . LEU A 1 97 ? 1.238 12.969 -0.836 1.00 55.66 97 LEU A O 1
ATOM 763 N N . ASP A 1 98 ? 1.636 11.971 1.130 1.00 55.47 98 ASP A N 1
ATOM 764 C CA . ASP A 1 98 ? 1.442 13.152 1.979 1.00 55.47 98 ASP A CA 1
ATOM 765 C C . ASP A 1 98 ? 2.753 13.911 2.260 1.00 55.47 98 ASP A C 1
ATOM 767 O O . ASP A 1 98 ? 2.725 14.998 2.837 1.00 55.47 98 ASP A O 1
ATOM 771 N N . ASN A 1 99 ? 3.897 13.377 1.808 1.00 45.81 99 ASN A N 1
ATOM 772 C CA . ASN A 1 99 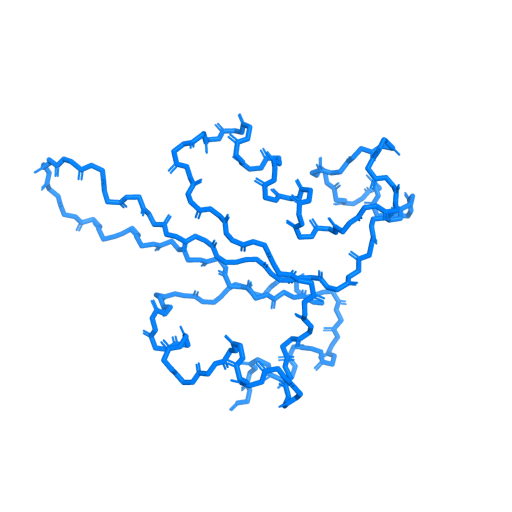? 5.217 13.981 1.967 1.00 45.81 99 ASN A CA 1
ATOM 773 C C . ASN A 1 99 ? 5.849 14.389 0.620 1.00 45.81 99 ASN A C 1
ATOM 775 O O . ASN A 1 99 ? 5.702 13.711 -0.399 1.00 45.81 99 ASN A O 1
ATOM 779 N N . VAL A 1 100 ? 6.542 15.534 0.624 1.00 47.28 100 VAL A N 1
ATOM 780 C CA . VAL A 1 100 ? 7.129 16.168 -0.574 1.00 47.28 100 VAL A CA 1
ATOM 781 C C . VAL A 1 100 ? 8.324 15.375 -1.115 1.00 47.28 100 VAL A C 1
ATOM 783 O O . VAL A 1 100 ? 8.503 15.280 -2.325 1.00 47.28 100 VAL A O 1
ATOM 786 N N . GLU A 1 101 ? 9.119 14.768 -0.235 1.00 49.84 101 GLU A N 1
ATOM 787 C CA . GLU A 1 101 ? 10.363 14.075 -0.591 1.00 49.84 101 GLU A CA 1
ATOM 788 C C . GLU A 1 101 ? 10.117 12.825 -1.446 1.00 49.84 101 GLU A C 1
ATOM 790 O O . GLU A 1 101 ? 10.789 12.603 -2.448 1.00 49.84 101 GLU A O 1
ATOM 795 N N . ALA A 1 102 ? 9.105 12.030 -1.106 1.00 44.44 102 ALA A N 1
ATOM 796 C CA . ALA A 1 102 ? 8.762 10.847 -1.879 1.00 44.44 102 ALA A CA 1
ATOM 797 C C . ALA A 1 102 ? 8.033 11.195 -3.191 1.00 44.44 102 ALA A C 1
ATOM 799 O O . ALA A 1 102 ? 7.996 10.367 -4.095 1.00 44.44 102 ALA A O 1
ATOM 800 N N . ARG A 1 103 ? 7.493 12.418 -3.329 1.00 50.41 103 ARG A N 1
ATOM 801 C CA . ARG A 1 103 ? 6.904 12.899 -4.592 1.00 50.41 103 ARG A CA 1
ATOM 802 C C . ARG A 1 103 ? 7.979 13.178 -5.634 1.00 50.41 103 ARG A C 1
ATOM 804 O O . ARG A 1 103 ? 7.803 12.811 -6.786 1.00 50.41 103 ARG A O 1
ATOM 811 N N . LEU A 1 104 ? 9.103 13.751 -5.207 1.00 55.84 104 LEU A N 1
ATOM 812 C CA . LEU A 1 104 ? 10.231 14.062 -6.085 1.00 55.84 104 LEU A CA 1
ATOM 813 C C . LEU A 1 104 ? 10.905 12.811 -6.669 1.00 55.84 104 LEU A C 1
ATOM 815 O O . LEU A 1 104 ? 11.420 12.889 -7.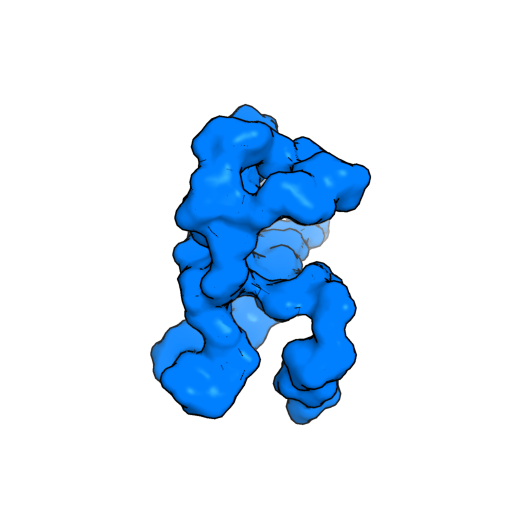773 1.00 55.84 104 LEU A O 1
ATOM 819 N N . TYR A 1 105 ? 10.881 11.676 -5.958 1.00 56.16 105 TYR A N 1
ATOM 820 C CA . TYR A 1 105 ? 11.499 10.425 -6.422 1.00 56.16 105 TYR A CA 1
ATOM 821 C C . TYR A 1 105 ? 10.663 9.675 -7.471 1.00 56.16 105 TYR A C 1
ATOM 823 O O . TYR A 1 105 ? 11.209 8.970 -8.306 1.00 56.16 105 TYR A O 1
ATOM 831 N N . VAL A 1 106 ? 9.332 9.797 -7.429 1.00 56.44 106 VAL A N 1
ATOM 832 C CA . VAL A 1 106 ? 8.459 9.147 -8.426 1.00 56.44 106 VAL A CA 1
ATOM 833 C C . VAL A 1 106 ? 8.329 9.991 -9.703 1.00 56.44 106 VAL A C 1
ATOM 835 O O . VAL A 1 106 ? 7.998 9.452 -10.754 1.00 56.44 106 VAL A O 1
ATOM 838 N N . ASP A 1 107 ? 8.583 11.301 -9.618 1.00 57.97 107 ASP A N 1
ATOM 839 C CA . ASP A 1 107 ? 8.517 12.236 -10.753 1.00 57.97 107 ASP A CA 1
ATOM 840 C C . ASP A 1 107 ? 9.853 12.357 -11.533 1.00 57.97 107 ASP A C 1
ATOM 842 O O . ASP A 1 107 ? 9.901 13.088 -12.526 1.00 57.97 107 ASP A O 1
ATOM 846 N N . SER A 1 108 ? 10.928 11.682 -11.095 1.00 51.88 108 SER A N 1
ATOM 847 C CA . SER A 1 108 ? 12.262 11.666 -11.732 1.00 51.88 108 SER A CA 1
ATOM 848 C C . SER A 1 108 ? 12.481 10.439 -12.606 1.00 51.88 108 SER A C 1
ATOM 850 O O . SER A 1 108 ? 12.999 10.616 -13.731 1.00 51.88 108 SER A O 1
#

Sequence (108 aa):
MGVGGQVKGKRKSRGKSNTGRVVLTDMDCIERSNLSRQLLFRESDIGRLKSHVAAEAARTINPEMRIEAYEHRVGGETEHLFDERFWESLACVCNALDNVEARLYVDS